Protein AF-A0A914DKP8-F1 (afdb_monomer)

Sequence (84 aa):
MAPKEDDLRSRVYKLYSDHQESGKQFTAKQFMDEGVSKSTIYDILKREDNLPAERQSGSGRIAKIFTPKKVEQLKKDFDHKDGI

Organism: NCBI:txid290746

Foldseek 3Di:
DDPPLVVVLVVLVVVCVVPVVVPLVVSLVVVVVVVDDSVSSVVSVVVVVPPPVPCPVVVDDPDDDDDPVVVVVVVVVPPPPPDD

pLDDT: mean 78.47, std 14.45, range [38.25, 93.25]

Solvent-accessible surface area (backbone atoms only — not comparable to full-atom values): 5344 Å² total; per-residue (Å²): 132,79,72,66,66,61,52,52,52,54,51,54,48,50,53,36,67,79,36,56,92,66,38,72,65,50,48,43,50,58,42,40,77,73,71,44,56,66,67,61,48,52,56,55,54,53,51,53,83,48,60,82,59,67,74,55,91,80,74,63,80,79,90,70,88,75,53,71,72,56,52,53,49,51,51,60,77,60,63,80,74,80,80,128

Secondary structure (DSSP, 8-state):
--HHHHHHHHHHHHHHHHTGGGHHHHHHHHHHHTT--HHHHHHHHHHHHTTT--PPTT-SPPP-PPPHHHHHHHHHHT-S-S--

Structure (mmCIF, N/CA/C/O backbone):
data_AF-A0A914DKP8-F1
#
_entry.id   AF-A0A914DKP8-F1
#
loop_
_atom_site.group_PDB
_atom_site.id
_atom_site.type_symbol
_atom_site.label_atom_id
_atom_site.label_alt_id
_atom_site.label_comp_id
_atom_site.label_asym_id
_atom_site.label_entity_id
_atom_site.label_seq_id
_atom_site.pdbx_PDB_ins_code
_atom_site.Cartn_x
_atom_site.Cartn_y
_atom_site.Cartn_z
_atom_site.occupancy
_atom_site.B_iso_or_equiv
_atom_site.auth_seq_id
_atom_site.auth_comp_id
_atom_site.auth_asym_id
_atom_site.auth_atom_id
_atom_site.pdbx_PDB_model_num
ATOM 1 N N . MET A 1 1 ? -5.173 -11.953 -14.820 1.00 38.25 1 MET A N 1
ATOM 2 C CA . MET A 1 1 ? -4.502 -11.851 -13.502 1.00 38.25 1 MET A CA 1
ATOM 3 C C . MET A 1 1 ? -5.454 -11.142 -12.547 1.00 38.25 1 MET A C 1
ATOM 5 O O . MET A 1 1 ? -6.261 -10.357 -13.020 1.00 38.25 1 MET A O 1
ATOM 9 N N . ALA A 1 2 ? -5.492 -11.551 -11.279 1.00 43.34 2 ALA A N 1
ATOM 10 C CA . ALA A 1 2 ? -6.661 -11.444 -10.399 1.00 43.34 2 ALA A CA 1
ATOM 11 C C . ALA A 1 2 ? -7.168 -9.999 -10.138 1.00 43.34 2 ALA A C 1
ATOM 13 O O . ALA A 1 2 ? -6.412 -9.198 -9.603 1.00 43.34 2 ALA A O 1
ATOM 14 N N . PRO A 1 3 ? -8.453 -9.683 -10.404 1.00 54.09 3 PRO A N 1
ATOM 15 C CA . PRO A 1 3 ? -9.028 -8.345 -10.1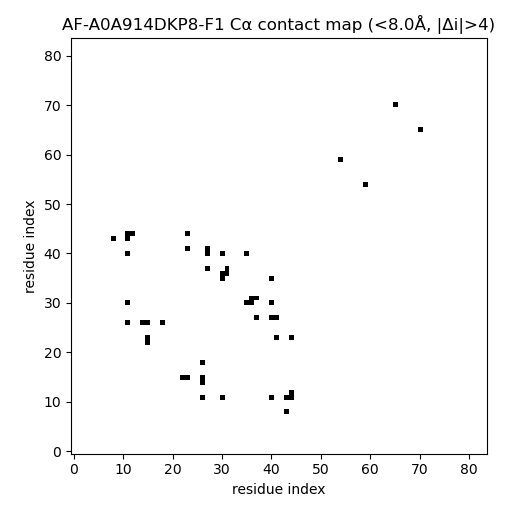92 1.00 54.09 3 PRO A CA 1
ATOM 16 C C . PRO A 1 3 ? -9.431 -8.043 -8.735 1.00 54.09 3 PRO A C 1
ATOM 18 O O . PRO A 1 3 ? -9.804 -6.919 -8.425 1.00 54.09 3 PRO A O 1
ATOM 21 N N . LYS A 1 4 ? -9.385 -9.030 -7.826 1.00 55.97 4 LYS A N 1
ATOM 22 C CA . LYS A 1 4 ? -9.907 -8.886 -6.451 1.00 55.97 4 LYS A CA 1
ATOM 23 C C . LYS A 1 4 ? -8.961 -8.168 -5.484 1.00 55.97 4 LYS A C 1
ATOM 25 O O . LYS A 1 4 ? -9.431 -7.487 -4.580 1.00 55.97 4 LYS A O 1
ATOM 30 N N . GLU A 1 5 ? -7.648 -8.340 -5.635 1.00 56.84 5 GLU A N 1
ATOM 31 C CA . GLU A 1 5 ? -6.680 -7.745 -4.697 1.00 56.84 5 GLU A CA 1
ATOM 32 C C . GLU A 1 5 ? -6.448 -6.255 -4.954 1.00 56.84 5 GLU A C 1
ATOM 34 O O . GLU A 1 5 ? -6.278 -5.491 -4.003 1.00 56.84 5 GLU A O 1
ATOM 39 N N . ASP A 1 6 ? -6.467 -5.837 -6.221 1.00 61.19 6 ASP A N 1
ATOM 40 C CA . ASP A 1 6 ? -6.301 -4.427 -6.576 1.00 61.19 6 ASP A CA 1
ATOM 41 C C . ASP A 1 6 ? -7.553 -3.605 -6.230 1.00 61.19 6 ASP A C 1
ATOM 43 O O . ASP A 1 6 ? -7.418 -2.475 -5.766 1.00 61.19 6 ASP A O 1
ATOM 47 N N . ASP A 1 7 ? -8.751 -4.199 -6.303 1.00 82.31 7 ASP A N 1
ATOM 48 C CA . ASP A 1 7 ? -9.998 -3.560 -5.855 1.00 82.31 7 ASP A CA 1
ATOM 49 C C . ASP A 1 7 ? -9.991 -3.251 -4.346 1.00 82.31 7 ASP A C 1
ATOM 51 O O . ASP A 1 7 ? -10.295 -2.131 -3.926 1.00 82.31 7 ASP A O 1
ATOM 55 N N . LEU A 1 8 ? -9.555 -4.207 -3.513 1.00 85.25 8 LEU A N 1
ATOM 56 C CA . LEU A 1 8 ? -9.458 -4.000 -2.065 1.00 85.25 8 LEU A CA 1
ATOM 57 C C . LEU A 1 8 ? -8.464 -2.885 -1.718 1.00 85.25 8 LEU A C 1
ATOM 59 O O . LEU A 1 8 ? -8.770 -2.028 -0.890 1.00 85.25 8 LEU A O 1
ATOM 63 N N . ARG A 1 9 ? -7.285 -2.870 -2.354 1.00 86.06 9 ARG A N 1
ATOM 64 C CA . ARG A 1 9 ? -6.281 -1.817 -2.132 1.00 86.06 9 ARG A CA 1
ATOM 65 C C . ARG A 1 9 ? -6.842 -0.444 -2.470 1.00 86.06 9 ARG A C 1
ATOM 67 O O . ARG A 1 9 ? -6.772 0.454 -1.637 1.00 86.06 9 ARG A O 1
ATOM 74 N N . SER A 1 10 ? -7.440 -0.295 -3.651 1.00 86.06 10 SER A N 1
ATOM 75 C CA . SER A 1 10 ? -8.043 0.966 -4.084 1.00 86.06 10 SER A CA 1
ATOM 76 C C . SER A 1 10 ? -9.144 1.437 -3.135 1.00 86.06 10 SER A C 1
ATOM 78 O O . SER A 1 10 ? -9.194 2.622 -2.808 1.00 86.06 10 SER A O 1
ATOM 80 N N . ARG A 1 11 ? -9.986 0.527 -2.633 1.00 90.69 11 ARG A N 1
ATOM 81 C CA . ARG A 1 11 ? -11.028 0.852 -1.647 1.00 90.69 11 ARG A CA 1
ATOM 82 C C . ARG A 1 11 ? -10.454 1.301 -0.304 1.00 90.69 11 ARG A C 1
ATOM 84 O O . ARG A 1 11 ? -10.922 2.300 0.238 1.00 90.69 11 ARG A O 1
ATOM 91 N N . VAL A 1 12 ? -9.445 0.598 0.216 1.00 89.38 12 VAL A N 1
ATOM 92 C CA . VAL A 1 12 ? -8.767 0.956 1.476 1.00 89.38 12 VAL A CA 1
ATOM 93 C C . VAL A 1 12 ? -8.126 2.337 1.367 1.00 89.38 12 VAL A C 1
ATOM 95 O O . VAL A 1 12 ? -8.307 3.162 2.262 1.00 89.38 12 VAL A O 1
ATOM 98 N N . TYR A 1 13 ? -7.440 2.612 0.255 1.00 86.38 13 TYR A N 1
ATOM 99 C CA . TYR A 1 13 ? -6.825 3.917 0.017 1.00 86.38 13 TYR A CA 1
ATOM 100 C C . TYR A 1 13 ? -7.850 5.030 -0.108 1.00 86.38 13 TYR A C 1
ATOM 102 O O . TYR A 1 13 ? -7.694 6.065 0.531 1.00 86.38 13 TYR A O 1
ATOM 110 N N . LYS A 1 14 ? -8.914 4.813 -0.883 1.00 88.44 14 LYS A N 1
ATOM 111 C CA . LYS A 1 14 ? -9.965 5.813 -1.051 1.00 88.44 14 LYS A CA 1
ATOM 112 C C . LYS A 1 14 ? -10.579 6.195 0.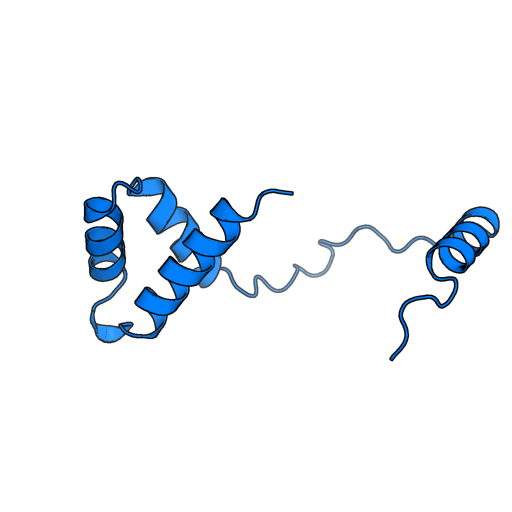297 1.00 88.44 14 LYS A C 1
ATOM 114 O O . LYS A 1 14 ? -10.620 7.370 0.630 1.00 88.44 14 LYS A O 1
ATOM 119 N N . LEU A 1 15 ? -10.941 5.203 1.113 1.00 90.44 15 LEU A N 1
ATOM 120 C CA . LEU A 1 15 ? -11.518 5.455 2.434 1.00 90.44 15 LEU A CA 1
ATOM 121 C C . LEU A 1 15 ? -10.537 6.168 3.381 1.00 90.44 15 LEU A C 1
ATOM 123 O O . LEU A 1 15 ? -10.950 7.026 4.153 1.00 90.44 15 LEU A O 1
ATOM 127 N N . TYR A 1 16 ? -9.248 5.816 3.349 1.00 89.12 16 TYR A N 1
ATOM 128 C CA . TYR A 1 16 ? -8.238 6.494 4.165 1.00 89.12 16 TYR A CA 1
ATOM 129 C C . TYR A 1 16 ? -7.995 7.942 3.720 1.00 89.12 16 TYR A C 1
ATOM 131 O O . TYR A 1 16 ? -7.924 8.827 4.569 1.00 89.12 16 TYR A O 1
ATOM 139 N N . SER A 1 17 ? -7.930 8.194 2.411 1.00 85.62 17 SER A N 1
ATOM 140 C CA . SER A 1 17 ? -7.777 9.540 1.850 1.00 85.62 17 SER A CA 1
ATOM 141 C C . SER A 1 17 ? -8.982 10.428 2.165 1.00 85.62 17 SER A C 1
ATOM 143 O O . SER A 1 17 ? -8.801 11.581 2.546 1.00 85.62 17 SER A O 1
ATOM 145 N N . ASP A 1 18 ? -10.200 9.891 2.051 1.00 86.94 18 ASP A N 1
ATOM 146 C CA . ASP A 1 18 ? -11.444 10.624 2.320 1.00 86.94 18 ASP A CA 1
ATOM 147 C C . ASP A 1 18 ? -11.611 10.950 3.821 1.00 86.94 18 ASP A C 1
ATOM 149 O O . ASP A 1 18 ? -12.326 11.883 4.191 1.00 86.94 18 ASP A O 1
ATOM 153 N N . HIS A 1 19 ? -10.931 10.202 4.700 1.00 87.50 19 HIS A N 1
ATOM 154 C CA . HIS A 1 19 ? -11.034 10.318 6.158 1.00 87.50 19 HIS A CA 1
ATOM 155 C C . HIS A 1 19 ? -9.671 10.432 6.856 1.00 87.50 19 HIS A C 1
ATOM 157 O O . HIS A 1 19 ? -9.464 9.856 7.930 1.00 87.50 19 HIS A O 1
ATOM 163 N N . GLN A 1 20 ? -8.746 11.213 6.286 1.00 81.50 20 GLN A N 1
ATOM 164 C CA . GLN A 1 20 ? -7.407 11.403 6.859 1.00 81.50 20 GLN A CA 1
ATOM 165 C C . GLN A 1 20 ? -7.436 11.888 8.317 1.00 81.50 20 GLN A C 1
ATOM 167 O O . GLN A 1 20 ? -6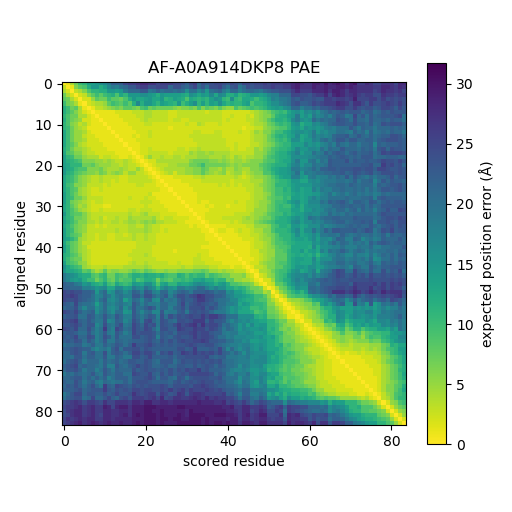.648 11.405 9.131 1.00 81.50 20 GLN A O 1
ATOM 172 N N . GLU A 1 21 ? -8.374 12.770 8.677 1.00 85.00 21 GLU A N 1
ATOM 173 C CA . GLU A 1 21 ? -8.525 13.296 10.044 1.00 85.00 21 GLU A CA 1
ATOM 174 C C . GLU A 1 21 ? -8.883 12.213 11.075 1.00 85.00 21 GLU A C 1
ATOM 176 O O . GLU A 1 21 ? -8.492 12.299 12.237 1.00 85.00 21 GLU A O 1
ATOM 181 N N . SER A 1 22 ? -9.594 11.163 10.650 1.00 85.88 22 SER A N 1
ATOM 182 C CA . SER A 1 22 ? -9.992 10.043 11.518 1.00 85.88 22 SER A CA 1
ATOM 183 C C . SER A 1 22 ? -8.871 9.009 11.705 1.00 85.88 22 SER A C 1
ATOM 185 O O . SER A 1 22 ? -8.918 8.177 12.614 1.00 85.88 22 SER A O 1
ATOM 187 N N . GLY A 1 23 ? -7.838 9.067 10.860 1.00 85.31 23 GLY A N 1
ATOM 188 C CA . GLY A 1 23 ? -6.629 8.261 10.964 1.00 85.31 23 GLY A CA 1
ATOM 189 C C . GLY A 1 23 ? -6.785 6.782 10.584 1.00 85.31 23 GLY A C 1
ATOM 190 O O . GLY A 1 23 ? -7.859 6.263 10.288 1.00 85.31 23 GLY A O 1
ATOM 191 N N . LYS A 1 24 ? -5.659 6.055 10.623 1.00 87.44 24 LYS A N 1
ATOM 192 C CA . LYS A 1 24 ? -5.545 4.661 10.141 1.00 87.44 24 LYS A CA 1
ATOM 193 C C . LYS A 1 24 ? -6.415 3.662 10.914 1.00 87.44 24 LYS A C 1
ATOM 195 O O . LYS A 1 24 ? -6.807 2.634 10.367 1.00 87.44 24 LYS A O 1
ATOM 200 N N . GLN A 1 25 ? -6.708 3.941 12.187 1.00 89.94 25 GLN A N 1
ATOM 201 C CA . GLN A 1 25 ? -7.547 3.067 13.015 1.00 89.94 25 GLN A CA 1
ATOM 202 C C . GLN A 1 25 ? -9.002 3.040 12.541 1.00 89.94 25 GLN A C 1
ATOM 204 O O . GLN A 1 25 ? -9.634 1.988 12.612 1.00 89.94 25 GLN A O 1
ATOM 209 N N . PHE A 1 26 ? -9.508 4.165 12.027 1.00 91.50 26 PHE A N 1
ATOM 210 C CA . PHE A 1 26 ? -10.859 4.262 11.488 1.00 91.50 26 PHE A CA 1
ATOM 211 C C . PHE A 1 26 ? -11.021 3.363 10.257 1.00 91.50 26 PHE A C 1
ATOM 213 O O . PHE A 1 26 ? -11.869 2.471 10.245 1.00 91.50 26 PHE A O 1
ATOM 220 N N . THR A 1 27 ? -10.128 3.514 9.276 1.00 89.94 27 THR A N 1
ATOM 221 C CA . THR A 1 27 ? -10.101 2.677 8.070 1.00 89.94 27 THR A CA 1
ATOM 222 C C . THR A 1 27 ? -9.924 1.201 8.430 1.00 89.94 27 THR A C 1
ATOM 224 O O . THR A 1 27 ? -10.639 0.348 7.912 1.00 89.94 27 THR A O 1
ATOM 227 N N . ALA A 1 28 ? -9.026 0.877 9.369 1.00 91.94 28 ALA A N 1
ATOM 228 C CA . ALA A 1 28 ? -8.827 -0.501 9.811 1.00 91.94 28 ALA A CA 1
ATOM 229 C C . ALA A 1 28 ? -10.087 -1.113 10.434 1.00 91.94 28 ALA A C 1
ATOM 231 O O . ALA A 1 28 ? -10.384 -2.271 10.166 1.00 91.94 28 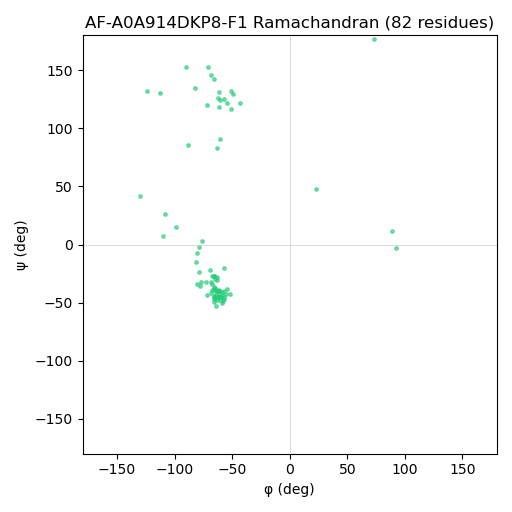ALA A O 1
ATOM 232 N N . LYS A 1 29 ? -10.838 -0.353 11.235 1.00 93.25 29 LYS A N 1
ATOM 233 C CA . LYS A 1 29 ? -12.081 -0.834 11.845 1.00 93.25 29 LYS A CA 1
ATOM 234 C C . LYS A 1 29 ? -13.130 -1.181 10.788 1.00 93.25 29 LYS A C 1
ATOM 236 O O . LYS A 1 29 ? -13.646 -2.291 10.814 1.00 93.25 29 LYS A O 1
ATOM 241 N N . GLN A 1 30 ? -13.347 -0.291 9.820 1.00 92.69 30 GLN A N 1
ATOM 242 C CA . GLN A 1 30 ? -14.332 -0.495 8.758 1.00 92.69 30 GLN A CA 1
ATOM 243 C C . GLN A 1 30 ? -14.071 -1.784 7.962 1.00 92.69 30 GLN A C 1
ATOM 245 O O . GLN A 1 30 ? -14.973 -2.588 7.761 1.00 92.69 30 GLN A O 1
ATOM 250 N N . PHE A 1 31 ? -12.821 -2.023 7.555 1.00 92.25 31 PHE A N 1
ATOM 251 C CA . PHE A 1 31 ? -12.479 -3.217 6.776 1.00 92.25 31 PHE A CA 1
ATOM 252 C C . PHE A 1 31 ? -12.353 -4.488 7.629 1.00 92.25 31 PHE A C 1
ATOM 254 O O . PHE A 1 31 ? -12.539 -5.583 7.101 1.00 92.25 31 PHE A O 1
ATOM 261 N N . MET A 1 32 ? -12.085 -4.374 8.935 1.00 93.25 32 MET A N 1
ATOM 262 C CA . MET A 1 32 ? -12.197 -5.517 9.850 1.00 93.25 32 MET A CA 1
ATOM 263 C C . MET A 1 32 ? -13.648 -5.987 9.983 1.00 93.25 32 MET A C 1
ATOM 265 O O . MET A 1 32 ? -13.881 -7.194 9.977 1.00 93.25 32 MET A O 1
ATOM 269 N N . ASP A 1 33 ? -14.611 -5.061 10.035 1.00 92.81 33 ASP A N 1
ATOM 270 C CA . ASP A 1 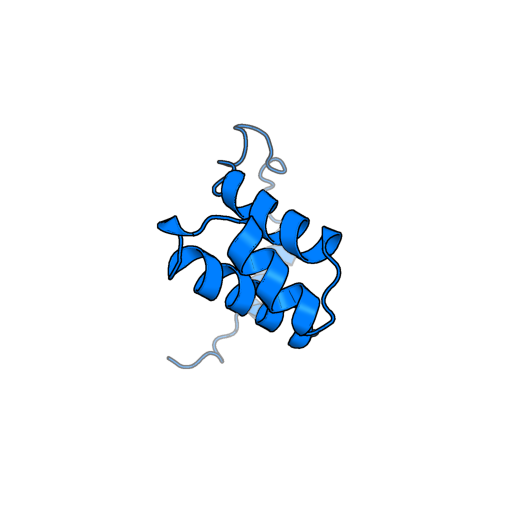33 ? -16.043 -5.389 10.058 1.00 92.81 33 ASP A CA 1
ATOM 271 C C . ASP A 1 33 ? -16.495 -6.055 8.737 1.00 92.81 33 ASP A C 1
ATOM 273 O O . ASP A 1 33 ? -17.389 -6.899 8.733 1.00 92.81 33 ASP A O 1
ATOM 277 N N . GLU A 1 34 ? -15.816 -5.762 7.621 1.00 88.88 34 GLU A N 1
ATOM 278 C CA . GLU A 1 34 ? -15.985 -6.447 6.328 1.00 88.88 34 GLU A CA 1
ATOM 279 C C . GLU A 1 34 ? -15.268 -7.815 6.240 1.00 88.88 34 GLU A C 1
ATOM 281 O O . GLU A 1 34 ? -15.361 -8.505 5.222 1.00 88.88 34 GLU A O 1
ATOM 286 N N . GLY A 1 35 ? -14.547 -8.230 7.288 1.00 91.12 35 GLY A N 1
ATOM 287 C CA . GLY A 1 35 ? -13.841 -9.514 7.357 1.00 91.12 35 GLY A CA 1
ATOM 288 C C . GLY A 1 35 ? -12.408 -9.503 6.813 1.00 91.12 35 GLY A C 1
ATOM 289 O O . GLY A 1 35 ? -11.803 -10.564 6.647 1.00 91.12 35 GLY A O 1
ATOM 290 N N . VAL A 1 36 ? -11.831 -8.331 6.540 1.00 90.81 36 VAL A N 1
ATOM 291 C CA . VAL A 1 36 ? -10.430 -8.200 6.119 1.00 90.81 36 VAL A CA 1
ATOM 292 C C . VAL A 1 36 ? -9.521 -8.220 7.343 1.00 90.81 36 VAL A C 1
ATOM 294 O O . VAL A 1 36 ? -9.762 -7.549 8.347 1.00 90.81 36 VAL A O 1
ATOM 297 N N . SER A 1 37 ? -8.429 -8.980 7.268 1.00 92.56 37 SER A N 1
ATOM 298 C CA . SER A 1 37 ? -7.500 -9.072 8.392 1.00 92.56 37 SER A CA 1
ATOM 299 C C . SER A 1 37 ? -6.805 -7.733 8.672 1.00 92.56 37 SER A C 1
ATOM 301 O O . SER A 1 37 ? -6.405 -7.003 7.758 1.00 92.56 37 SER A O 1
ATOM 303 N N . LYS A 1 38 ? -6.601 -7.430 9.959 1.00 92.19 38 LYS A N 1
ATOM 304 C CA . LYS A 1 38 ? -5.921 -6.207 10.402 1.00 92.19 38 LYS A CA 1
ATOM 305 C C . LYS A 1 38 ? -4.527 -6.064 9.784 1.00 92.19 38 LYS A C 1
ATOM 307 O O . LYS A 1 38 ? -4.176 -4.976 9.342 1.00 92.19 38 LYS A O 1
ATOM 312 N N . SER A 1 39 ? -3.746 -7.145 9.722 1.00 92.19 39 SER A N 1
ATOM 313 C CA . SER A 1 39 ? -2.406 -7.129 9.118 1.00 92.19 39 SER A CA 1
ATOM 314 C C . SER A 1 39 ? -2.455 -6.711 7.652 1.00 92.19 39 SER A C 1
ATOM 316 O O . SER A 1 39 ? -1.712 -5.817 7.262 1.00 92.19 39 SER A O 1
ATOM 318 N N . THR A 1 40 ? -3.390 -7.262 6.870 1.00 90.94 40 THR A N 1
ATOM 319 C CA . THR A 1 40 ? -3.578 -6.888 5.462 1.00 90.94 40 THR A CA 1
ATOM 320 C C . THR A 1 40 ? -3.847 -5.393 5.304 1.00 90.94 40 THR A C 1
ATOM 322 O O . THR A 1 40 ? -3.236 -4.755 4.452 1.00 90.94 40 THR A O 1
ATOM 325 N N . ILE A 1 41 ? -4.721 -4.812 6.130 1.00 90.75 41 ILE A N 1
ATOM 326 C CA . ILE A 1 41 ? -5.075 -3.389 6.028 1.00 90.75 41 ILE A CA 1
ATOM 327 C C . ILE A 1 41 ? -3.870 -2.502 6.361 1.00 90.75 41 ILE A C 1
ATOM 329 O O . ILE A 1 41 ? -3.550 -1.582 5.611 1.00 90.75 41 ILE A O 1
ATOM 333 N N . TYR A 1 42 ? -3.159 -2.795 7.452 1.00 91.25 42 TYR A N 1
ATOM 334 C CA . TYR A 1 42 ? -1.976 -2.021 7.834 1.00 91.25 42 TYR A CA 1
ATOM 335 C C . TYR A 1 42 ? -0.807 -2.203 6.861 1.00 91.25 42 TYR A C 1
ATOM 337 O O . TYR A 1 42 ? -0.077 -1.244 6.633 1.00 91.25 42 TYR A O 1
ATOM 345 N N . ASP A 1 43 ? -0.647 -3.373 6.242 1.00 89.81 43 ASP A N 1
ATOM 346 C CA . ASP A 1 43 ? 0.342 -3.584 5.180 1.00 89.81 43 ASP A CA 1
ATOM 347 C C . ASP A 1 43 ? 0.030 -2.741 3.938 1.00 89.81 43 ASP A C 1
ATOM 349 O O . ASP A 1 43 ? 0.946 -2.209 3.310 1.00 89.81 43 ASP A O 1
ATOM 353 N N . ILE A 1 44 ? -1.252 -2.588 3.591 1.00 88.25 44 ILE A N 1
ATOM 354 C CA . ILE A 1 44 ? -1.699 -1.718 2.494 1.00 88.25 44 ILE A CA 1
ATOM 355 C C . ILE A 1 44 ? -1.404 -0.251 2.831 1.00 88.25 44 ILE A C 1
ATOM 357 O O . ILE A 1 44 ? -0.771 0.437 2.030 1.00 88.25 44 ILE A O 1
ATOM 361 N N . LEU A 1 45 ? -1.784 0.210 4.026 1.00 86.81 45 LEU A N 1
ATOM 362 C CA . LEU A 1 45 ? -1.556 1.592 4.469 1.00 86.81 45 LEU A CA 1
ATOM 363 C C . LEU A 1 45 ? -0.061 1.917 4.639 1.00 86.81 45 LEU A C 1
ATOM 365 O O . LEU A 1 45 ? 0.386 2.999 4.286 1.00 86.81 45 LEU A O 1
ATOM 369 N N . LYS A 1 46 ? 0.759 0.969 5.108 1.00 85.81 46 LYS A N 1
ATOM 370 C CA . LYS A 1 46 ? 2.215 1.152 5.250 1.00 85.81 46 LYS A CA 1
ATOM 371 C C . LYS A 1 46 ? 2.919 1.342 3.905 1.00 85.81 46 LYS A C 1
ATOM 373 O O . LYS A 1 46 ? 3.960 1.992 3.841 1.00 85.81 46 LYS A O 1
ATOM 378 N N . ARG A 1 47 ? 2.393 0.758 2.824 1.00 74.19 47 ARG A N 1
ATOM 379 C CA . ARG A 1 47 ? 2.948 0.960 1.476 1.00 74.19 47 ARG A CA 1
ATOM 380 C C . ARG A 1 47 ? 2.751 2.392 0.980 1.00 74.19 47 ARG A C 1
ATOM 382 O O . ARG A 1 47 ? 3.580 2.845 0.206 1.00 74.19 47 ARG A O 1
ATOM 389 N N . GLU A 1 48 ? 1.723 3.095 1.450 1.00 68.19 48 GLU A N 1
ATOM 390 C CA . GLU A 1 48 ? 1.499 4.514 1.142 1.00 68.19 48 GLU A CA 1
ATOM 391 C C . GLU A 1 48 ? 2.511 5.417 1.850 1.00 68.19 48 GLU A C 1
ATOM 393 O O . GLU A 1 48 ? 3.106 6.271 1.203 1.00 68.19 48 GLU A O 1
ATOM 398 N N . ASP A 1 49 ? 2.804 5.162 3.134 1.00 64.06 49 ASP A N 1
ATOM 399 C CA . ASP A 1 49 ? 3.859 5.896 3.862 1.00 64.06 49 ASP A CA 1
ATOM 400 C C . ASP A 1 49 ? 5.230 5.787 3.163 1.00 64.06 49 ASP A C 1
ATOM 402 O O . ASP A 1 49 ? 6.133 6.584 3.402 1.00 64.06 49 ASP A O 1
ATOM 406 N N . ASN A 1 50 ? 5.391 4.771 2.310 1.00 59.94 50 ASN A N 1
ATOM 407 C CA . ASN A 1 50 ? 6.582 4.499 1.520 1.00 59.94 50 ASN A CA 1
ATOM 408 C C . ASN A 1 50 ? 6.369 4.785 0.020 1.00 59.94 50 ASN A C 1
ATOM 410 O O . ASN A 1 50 ? 7.038 4.155 -0.801 1.00 59.94 50 ASN A O 1
ATOM 414 N N . LEU A 1 51 ? 5.448 5.680 -0.371 1.00 61.28 51 LEU A N 1
ATOM 415 C CA . LEU A 1 51 ? 5.236 6.082 -1.766 1.00 61.28 51 LEU A CA 1
ATOM 416 C C . LEU A 1 51 ? 5.345 7.612 -1.985 1.00 61.28 51 LEU A C 1
ATOM 418 O O . LEU A 1 51 ? 4.710 8.383 -1.275 1.00 61.28 51 LEU A O 1
ATOM 422 N N . PRO A 1 52 ? 6.099 8.053 -3.010 1.00 54.16 52 PRO A N 1
ATOM 423 C CA . PRO A 1 52 ? 7.030 7.234 -3.761 1.00 54.16 52 PRO A CA 1
ATOM 424 C C . PRO A 1 52 ? 8.225 6.958 -2.844 1.00 54.16 52 PRO A C 1
ATOM 426 O O . PRO A 1 52 ? 8.924 7.880 -2.436 1.00 54.16 52 PRO A O 1
ATOM 429 N N . ALA A 1 53 ? 8.517 5.692 -2.543 1.00 54.69 53 ALA A N 1
ATOM 430 C CA . ALA A 1 53 ? 9.893 5.308 -2.305 1.00 54.69 53 ALA A CA 1
ATOM 431 C C . ALA A 1 53 ? 10.571 5.644 -3.626 1.00 54.69 53 ALA A C 1
ATOM 433 O O . ALA A 1 53 ? 10.507 4.862 -4.581 1.00 54.69 53 ALA A O 1
ATOM 434 N N . GLU A 1 54 ? 11.089 6.871 -3.731 1.00 57.53 54 GLU A N 1
ATOM 435 C CA . GLU A 1 54 ? 11.974 7.262 -4.807 1.00 57.53 54 GLU A CA 1
ATOM 436 C C . GLU A 1 54 ? 12.928 6.094 -4.966 1.00 57.53 54 GLU A C 1
ATOM 438 O O . GLU A 1 54 ? 13.534 5.635 -3.989 1.00 57.53 54 GLU A O 1
ATOM 443 N N . ARG A 1 55 ? 12.955 5.512 -6.170 1.00 56.38 55 ARG A N 1
ATOM 444 C CA . ARG A 1 55 ? 13.859 4.400 -6.438 1.00 56.38 55 ARG A CA 1
ATOM 445 C C . ARG A 1 55 ? 15.229 4.865 -5.981 1.00 56.38 55 ARG A C 1
ATOM 447 O O . ARG A 1 55 ? 15.736 5.838 -6.536 1.00 56.38 55 ARG A O 1
ATOM 454 N N . GLN A 1 56 ? 15.792 4.198 -4.970 1.00 62.62 56 GLN A N 1
ATOM 455 C CA . GLN A 1 56 ? 17.109 4.569 -4.473 1.00 62.62 56 GLN A CA 1
ATOM 456 C C . GLN A 1 56 ? 18.044 4.654 -5.678 1.00 62.62 56 GLN A C 1
ATOM 458 O O . GLN A 1 56 ? 18.024 3.770 -6.541 1.00 62.62 56 GLN A O 1
ATOM 463 N N . SER A 1 57 ? 18.812 5.737 -5.784 1.00 60.25 57 SER A N 1
ATOM 464 C CA . SER A 1 57 ? 19.768 5.883 -6.879 1.00 60.25 57 SER A CA 1
ATOM 465 C C . SER A 1 57 ? 20.685 4.652 -6.898 1.00 60.25 57 SER A C 1
ATOM 467 O O . SER A 1 57 ? 21.282 4.307 -5.881 1.00 60.25 57 SER A O 1
ATOM 469 N N . GLY A 1 58 ? 20.712 3.919 -8.017 1.00 69.69 58 GLY A N 1
ATOM 470 C CA . GLY A 1 58 ? 21.421 2.634 -8.134 1.00 69.69 58 GLY A CA 1
ATOM 471 C C . GLY A 1 58 ? 20.601 1.364 -7.836 1.00 69.69 58 GLY A C 1
ATOM 472 O O . GLY A 1 58 ? 21.099 0.266 -8.054 1.00 69.69 58 GLY A O 1
ATOM 473 N N . SER A 1 59 ? 19.330 1.474 -7.437 1.00 67.31 59 SER A N 1
ATOM 474 C CA . SER A 1 59 ? 18.399 0.346 -7.200 1.00 67.31 59 SER A CA 1
ATOM 475 C C . SER A 1 59 ? 17.848 -0.288 -8.494 1.00 67.31 59 SER A C 1
ATOM 477 O O . SER A 1 59 ? 17.025 -1.202 -8.483 1.00 67.31 59 SER A O 1
ATOM 479 N N . GLY A 1 60 ? 18.305 0.186 -9.653 1.00 70.75 60 GLY A N 1
ATOM 480 C CA . GLY A 1 60 ? 17.932 -0.349 -10.956 1.00 70.75 60 GLY A CA 1
ATOM 481 C C . GLY A 1 60 ? 18.865 -1.461 -11.424 1.00 70.75 60 GLY A C 1
ATOM 482 O O . GLY A 1 60 ? 20.061 -1.476 -11.140 1.00 70.75 60 GLY A O 1
ATOM 483 N N . ARG A 1 61 ? 18.337 -2.366 -12.250 1.00 73.50 61 ARG A N 1
ATOM 484 C CA . ARG A 1 61 ? 19.194 -3.212 -13.083 1.00 73.50 61 ARG A CA 1
ATOM 485 C C . ARG A 1 61 ? 20.002 -2.303 -14.014 1.00 73.50 61 ARG A C 1
ATOM 487 O O . ARG A 1 61 ? 19.412 -1.443 -14.665 1.00 73.50 61 ARG A O 1
ATOM 494 N N . ILE A 1 62 ? 21.319 -2.515 -14.096 1.00 78.56 62 ILE A N 1
ATOM 495 C CA . ILE A 1 62 ? 22.193 -1.795 -15.038 1.00 78.56 62 ILE A CA 1
ATOM 496 C C . ILE A 1 62 ? 21.569 -1.859 -16.436 1.00 78.56 62 ILE A C 1
ATOM 498 O O . ILE A 1 62 ? 21.200 -2.947 -16.898 1.00 78.56 62 ILE A O 1
ATOM 502 N N . ALA A 1 63 ? 21.440 -0.701 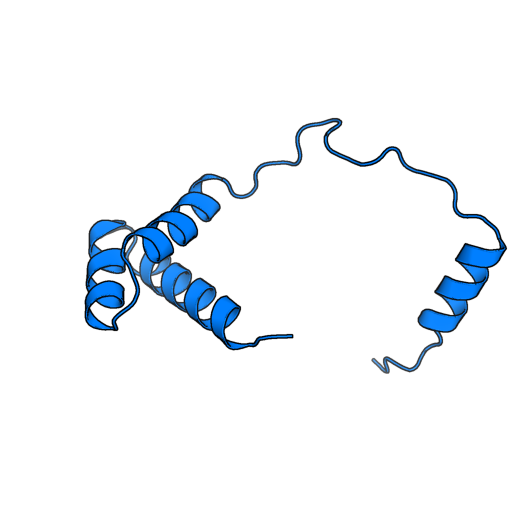-17.087 1.00 78.69 63 ALA A N 1
ATOM 503 C CA . ALA A 1 63 ? 20.914 -0.615 -18.439 1.00 78.69 63 ALA A CA 1
ATOM 504 C C . ALA A 1 63 ? 21.765 -1.487 -19.374 1.00 78.69 63 ALA A C 1
ATOM 506 O O . ALA A 1 63 ? 22.986 -1.357 -19.429 1.00 78.69 63 ALA A O 1
ATOM 507 N N . LYS A 1 64 ? 21.117 -2.406 -20.093 1.00 84.19 64 LYS A N 1
ATOM 508 C CA . LYS A 1 64 ? 21.769 -3.250 -21.098 1.00 84.19 64 LYS A CA 1
ATOM 509 C C . LYS A 1 64 ? 21.249 -2.864 -22.469 1.00 84.19 64 LYS A C 1
ATOM 511 O O . LYS A 1 64 ? 20.037 -2.813 -22.667 1.00 84.19 64 LYS A O 1
ATOM 516 N N . ILE A 1 65 ? 22.166 -2.647 -23.406 1.00 87.00 65 ILE A N 1
ATOM 517 C CA . ILE A 1 65 ? 21.823 -2.499 -24.820 1.00 87.00 65 ILE A CA 1
ATOM 518 C C . ILE A 1 65 ? 21.194 -3.820 -25.280 1.00 87.00 65 ILE A C 1
ATOM 520 O O . ILE A 1 65 ? 21.752 -4.899 -25.059 1.00 87.00 65 ILE A O 1
ATOM 524 N N . PHE A 1 66 ? 19.998 -3.745 -25.863 1.00 87.50 66 PHE A N 1
ATOM 525 C CA . PHE A 1 66 ? 19.318 -4.924 -26.390 1.00 87.50 66 PHE A CA 1
ATOM 526 C C . PHE A 1 66 ? 20.053 -5.480 -27.613 1.00 87.50 66 PHE A C 1
ATOM 528 O O . PHE A 1 66 ? 20.599 -4.734 -28.421 1.00 87.50 66 PHE A O 1
ATOM 535 N N . THR A 1 67 ? 20.037 -6.805 -27.771 1.00 91.56 67 THR A N 1
ATOM 536 C CA . THR A 1 67 ? 20.543 -7.443 -28.990 1.00 91.56 67 THR A CA 1
ATOM 537 C C . THR A 1 67 ? 19.593 -7.177 -30.163 1.00 91.56 67 THR A C 1
ATOM 539 O O . THR A 1 67 ? 18.385 -7.059 -29.936 1.00 91.56 67 THR A O 1
ATOM 542 N N . PRO A 1 68 ? 20.081 -7.165 -31.418 1.00 89.44 68 PRO A N 1
ATOM 543 C CA . PRO A 1 68 ? 19.233 -6.957 -32.597 1.00 89.44 68 PRO A CA 1
ATOM 544 C C . PRO A 1 68 ? 18.015 -7.891 -32.640 1.00 89.44 68 PRO A C 1
ATOM 546 O O . PRO A 1 68 ? 16.894 -7.434 -32.828 1.00 89.44 68 PRO A O 1
ATOM 549 N N . LYS A 1 69 ? 18.204 -9.177 -32.307 1.00 89.81 69 LYS A N 1
ATOM 550 C CA . LYS A 1 69 ? 17.121 -10.173 -32.206 1.00 89.81 69 LYS A CA 1
ATOM 551 C C . LYS A 1 69 ? 16.019 -9.766 -31.219 1.00 89.81 69 LYS A C 1
ATOM 553 O O . LYS A 1 69 ? 14.841 -9.999 -31.464 1.00 89.81 69 LYS A O 1
ATOM 558 N N . LYS A 1 70 ? 16.398 -9.176 -30.082 1.00 86.25 70 LYS A N 1
ATOM 559 C CA . LYS A 1 70 ? 15.447 -8.739 -29.053 1.00 86.25 70 LYS A CA 1
ATOM 560 C C . LYS A 1 70 ? 14.740 -7.443 -29.448 1.00 86.25 70 LYS A C 1
ATOM 562 O O . LYS A 1 70 ? 13.573 -7.280 -29.121 1.00 86.25 70 LYS A O 1
ATOM 567 N N . VAL A 1 71 ? 15.418 -6.566 -30.187 1.00 86.69 71 VAL A N 1
ATOM 568 C CA . VAL A 1 71 ? 14.805 -5.372 -30.785 1.00 86.69 71 VAL A CA 1
ATOM 569 C C . VAL A 1 71 ? 13.775 -5.762 -3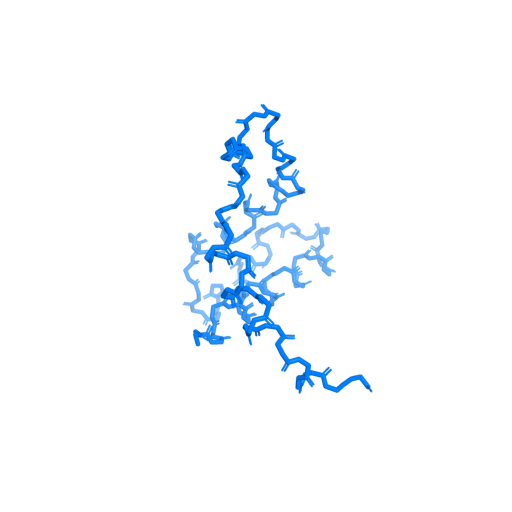1.847 1.00 86.69 71 VAL A C 1
ATOM 571 O O . VAL A 1 71 ? 12.678 -5.219 -31.845 1.00 86.69 71 VAL A O 1
ATOM 574 N N . GLU A 1 72 ? 14.084 -6.721 -32.719 1.00 86.94 72 GLU A N 1
ATOM 575 C CA . GLU A 1 72 ? 13.127 -7.226 -33.714 1.00 86.94 72 GLU A CA 1
ATOM 576 C C . GLU A 1 72 ? 11.914 -7.897 -33.072 1.00 86.94 72 GLU A C 1
ATOM 578 O O . GLU A 1 72 ? 10.795 -7.678 -33.527 1.00 86.94 72 GLU A O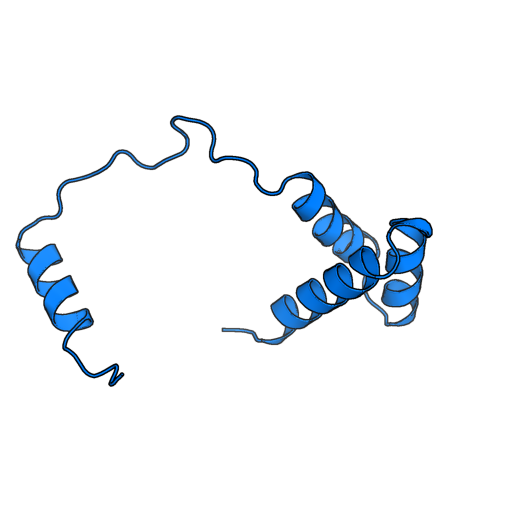 1
ATOM 583 N N . GLN A 1 73 ? 12.115 -8.672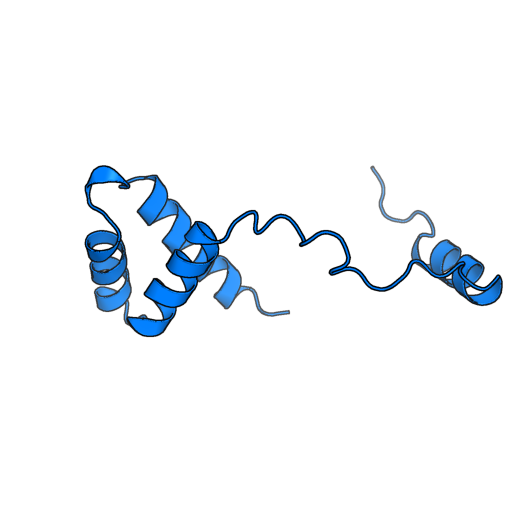 -32.001 1.00 85.25 73 GLN A N 1
ATOM 584 C CA . GLN A 1 73 ? 11.003 -9.249 -31.247 1.00 85.25 73 GLN A CA 1
ATOM 585 C C . GLN A 1 73 ? 10.098 -8.156 -30.670 1.00 85.25 73 GLN A C 1
ATOM 587 O O . GLN A 1 73 ? 8.894 -8.209 -30.869 1.00 85.25 73 GLN A O 1
ATOM 592 N N . LEU A 1 74 ? 10.674 -7.131 -30.035 1.00 83.88 74 LEU A N 1
ATOM 593 C CA . LEU A 1 74 ? 9.898 -6.021 -29.480 1.00 83.88 74 LEU A CA 1
ATOM 594 C C . LEU A 1 74 ? 9.129 -5.255 -30.559 1.00 83.88 74 LEU A C 1
ATOM 596 O O . LEU A 1 74 ? 7.989 -4.879 -30.332 1.00 83.88 74 LEU A O 1
ATOM 600 N N . LYS A 1 75 ? 9.724 -5.045 -31.738 1.00 83.75 75 LYS A N 1
ATOM 601 C CA . LYS A 1 75 ? 9.022 -4.419 -32.867 1.00 83.75 75 LYS A CA 1
ATOM 602 C C . LYS A 1 75 ? 7.808 -5.239 -33.313 1.00 83.75 75 LYS A C 1
ATOM 604 O O . LYS A 1 75 ? 6.770 -4.648 -33.561 1.00 83.75 75 LYS A O 1
ATOM 609 N N . LYS A 1 76 ? 7.927 -6.572 -33.356 1.00 80.06 76 LYS A N 1
ATOM 610 C CA . LYS A 1 76 ? 6.805 -7.482 -33.655 1.00 80.06 76 LYS A CA 1
ATOM 611 C C . LYS A 1 76 ? 5.746 -7.485 -32.555 1.00 80.06 76 LYS A C 1
ATOM 613 O O . LYS A 1 76 ? 4.561 -7.527 -32.852 1.00 80.06 76 LYS A O 1
ATOM 618 N N . ASP A 1 77 ? 6.162 -7.435 -31.292 1.00 78.25 77 ASP A N 1
ATOM 619 C CA . ASP A 1 77 ? 5.236 -7.385 -30.155 1.00 78.25 77 ASP A CA 1
ATOM 620 C C . ASP A 1 77 ? 4.432 -6.067 -30.147 1.00 78.25 77 ASP A C 1
ATOM 622 O O . ASP A 1 77 ? 3.307 -6.034 -29.657 1.00 78.25 77 ASP A O 1
ATOM 626 N N . PHE A 1 78 ? 4.998 -4.999 -30.722 1.00 73.62 78 PHE A N 1
ATOM 627 C CA . PHE A 1 78 ? 4.389 -3.676 -30.876 1.00 73.62 78 PHE A CA 1
ATOM 628 C C . PHE A 1 78 ? 3.788 -3.421 -32.271 1.00 73.62 78 PHE A C 1
ATOM 630 O O . PHE A 1 78 ? 3.504 -2.261 -32.576 1.00 73.62 78 PHE A O 1
ATOM 637 N N . ASP A 1 79 ? 3.577 -4.449 -33.111 1.00 63.91 79 ASP A N 1
ATOM 638 C CA . ASP A 1 79 ? 2.930 -4.311 -34.431 1.00 63.91 79 ASP A CA 1
ATOM 639 C C . ASP A 1 79 ? 1.470 -3.821 -34.285 1.00 63.91 79 ASP A C 1
ATOM 641 O O . ASP A 1 79 ? 0.509 -4.589 -34.239 1.00 63.91 79 ASP A O 1
ATOM 645 N N . HIS A 1 80 ? 1.351 -2.496 -34.158 1.00 59.03 80 HIS A N 1
ATOM 646 C CA . HIS A 1 80 ? 0.277 -1.551 -34.467 1.00 59.03 80 HIS A CA 1
ATOM 647 C C . HIS A 1 80 ? -1.172 -2.068 -34.557 1.00 59.03 80 HIS A C 1
ATOM 649 O O . HIS A 1 80 ? -1.902 -1.704 -35.479 1.00 59.03 80 HIS A O 1
ATOM 655 N N . LYS A 1 81 ? -1.636 -2.855 -33.579 1.00 57.91 81 LYS A N 1
ATOM 656 C CA . LYS A 1 81 ? -3.072 -3.148 -33.392 1.00 57.91 81 LYS A CA 1
ATOM 657 C C . LYS A 1 81 ? -3.708 -2.515 -32.160 1.00 57.91 81 LYS A C 1
ATOM 659 O O . LYS A 1 81 ? -4.884 -2.760 -31.914 1.00 57.91 81 LYS A O 1
ATOM 664 N N . ASP A 1 82 ? -2.991 -1.648 -31.461 1.00 60.72 82 ASP A N 1
ATOM 665 C CA . ASP A 1 82 ? -3.631 -0.711 -30.543 1.00 60.72 82 ASP A CA 1
ATOM 666 C C . ASP A 1 82 ? -3.996 0.536 -31.351 1.00 60.72 82 ASP A C 1
ATOM 668 O O . ASP A 1 82 ? -3.211 1.473 -31.494 1.00 60.72 82 ASP A O 1
ATOM 672 N N . GLY A 1 83 ? -5.168 0.472 -31.989 1.00 51.91 83 GLY A N 1
ATOM 673 C CA . GLY A 1 83 ? -5.784 1.625 -32.630 1.00 51.91 83 GLY A CA 1
ATOM 674 C C . GLY A 1 83 ? -6.074 2.692 -31.578 1.00 51.91 83 GLY A C 1
ATOM 675 O O . GLY A 1 83 ? -6.830 2.438 -30.640 1.00 51.91 83 GLY A O 1
ATOM 676 N N . ILE A 1 84 ? -5.451 3.859 -31.741 1.00 44.22 84 ILE A N 1
ATOM 677 C CA . ILE A 1 84 ? -5.963 5.125 -31.205 1.00 44.22 84 ILE A CA 1
ATOM 678 C C . ILE A 1 84 ? -7.022 5.627 -32.183 1.00 44.22 84 ILE A C 1
ATOM 680 O O . ILE A 1 84 ? -6.732 5.595 -33.403 1.00 44.22 84 ILE A O 1
#

Mean predicted aligned error: 13.48 Å

Nearest PDB structures (foldseek):
  4uus-assembly2_F  TM=3.331E-01  e=9.408E+00  Drosophila melanogaster

Radius of gyration: 20.12 Å; Cα contacts (8 Å, |Δi|>4): 25; chains: 1; bounding box: 38×25×48 Å